Protein AF-A0A0N1LR81-F1 (afdb_monomer)

Foldseek 3Di:
DVVVVLVVLVVVLVVLVVVLVVVVVVVDDPVSVVSVVVSVVSVVVSCQQPPADPVRDGVVVVVVVDDD

Structure (mmCIF, N/CA/C/O backbone):
data_AF-A0A0N1LR81-F1
#
_entry.id   AF-A0A0N1LR81-F1
#
loop_
_atom_site.group_PDB
_atom_site.id
_atom_site.type_symbol
_atom_site.label_atom_id
_atom_site.label_alt_id
_atom_site.label_comp_id
_atom_site.label_asym_id
_atom_site.label_entity_id
_atom_site.label_seq_id
_atom_site.pdbx_PDB_ins_code
_atom_site.Cartn_x
_atom_site.Cartn_y
_atom_site.Cartn_z
_atom_site.occupancy
_atom_site.B_iso_or_equiv
_atom_site.auth_seq_id
_atom_site.auth_comp_id
_atom_site.auth_asym_id
_atom_site.auth_atom_id
_atom_site.pdbx_PDB_model_num
ATOM 1 N N . MET A 1 1 ? 11.412 12.638 -14.159 1.00 60.25 1 MET A N 1
ATOM 2 C CA . MET A 1 1 ? 10.063 12.952 -13.616 1.00 60.25 1 MET A CA 1
ATOM 3 C C . MET A 1 1 ? 9.357 11.703 -13.091 1.00 60.25 1 MET A C 1
ATOM 5 O O . MET A 1 1 ? 8.806 11.773 -12.001 1.00 60.25 1 MET A O 1
ATOM 9 N N . LEU A 1 2 ? 9.414 10.568 -13.803 1.00 69.25 2 LEU A N 1
ATOM 10 C CA . LEU A 1 2 ? 8.875 9.279 -13.335 1.00 69.25 2 LEU A CA 1
ATOM 11 C C . LEU A 1 2 ? 9.407 8.847 -11.954 1.00 69.25 2 LEU A C 1
ATOM 13 O O . LEU A 1 2 ? 8.620 8.412 -11.123 1.00 69.25 2 LEU A O 1
ATOM 17 N N . ASP A 1 3 ? 10.688 9.067 -11.646 1.00 75.25 3 ASP A N 1
ATOM 18 C CA . ASP A 1 3 ? 11.265 8.703 -10.335 1.00 75.25 3 ASP A CA 1
ATOM 19 C 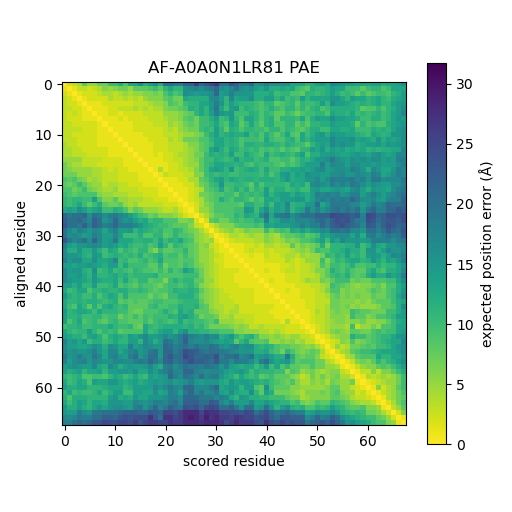C . ASP A 1 3 ? 10.646 9.468 -9.157 1.00 75.25 3 ASP A C 1
ATOM 21 O O . ASP A 1 3 ? 10.439 8.922 -8.070 1.00 75.25 3 ASP A O 1
ATOM 25 N N . ALA A 1 4 ? 10.300 10.740 -9.381 1.00 75.50 4 ALA A N 1
ATOM 26 C CA . ALA A 1 4 ? 9.602 11.554 -8.392 1.00 75.50 4 ALA A CA 1
ATOM 27 C C . ALA A 1 4 ? 8.165 11.054 -8.190 1.00 75.50 4 ALA A C 1
ATOM 29 O O . ALA A 1 4 ? 7.695 10.996 -7.056 1.00 75.50 4 ALA A O 1
ATOM 30 N N . ALA A 1 5 ? 7.493 10.633 -9.268 1.00 75.00 5 ALA A N 1
ATOM 31 C CA . ALA A 1 5 ? 6.167 10.029 -9.186 1.00 75.00 5 ALA A CA 1
ATOM 32 C C . ALA A 1 5 ? 6.193 8.703 -8.405 1.00 75.00 5 ALA A C 1
ATOM 34 O O . ALA A 1 5 ? 5.323 8.488 -7.568 1.00 75.00 5 ALA A O 1
ATOM 35 N N . LEU A 1 6 ? 7.214 7.859 -8.597 1.00 70.06 6 LEU A N 1
ATOM 36 C CA . LEU A 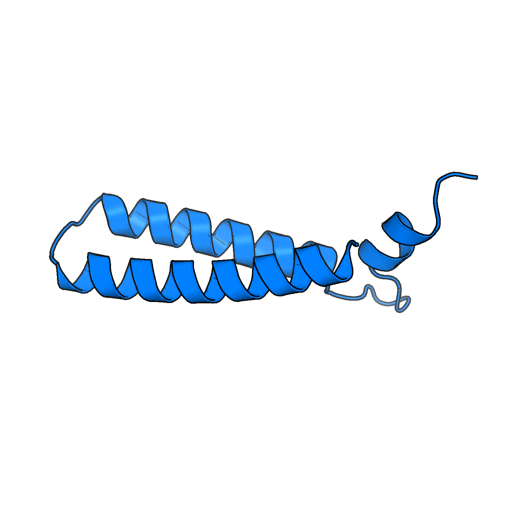1 6 ? 7.381 6.608 -7.841 1.00 70.06 6 LEU A CA 1
ATOM 37 C C . LEU A 1 6 ? 7.686 6.849 -6.363 1.00 70.06 6 LEU A C 1
ATOM 39 O O . LEU A 1 6 ? 7.096 6.201 -5.500 1.00 70.06 6 LEU A O 1
ATOM 43 N N . SER A 1 7 ? 8.556 7.814 -6.057 1.00 76.69 7 SER A N 1
ATOM 44 C CA . SER A 1 7 ? 8.829 8.206 -4.667 1.00 76.69 7 SER A CA 1
ATOM 45 C C . SER A 1 7 ? 7.571 8.744 -3.979 1.00 76.69 7 SER A C 1
ATOM 47 O O . SER A 1 7 ? 7.301 8.408 -2.825 1.00 76.69 7 SER A O 1
ATOM 49 N N . LEU A 1 8 ? 6.760 9.530 -4.697 1.00 78.94 8 LEU A N 1
ATOM 50 C CA . LEU A 1 8 ? 5.479 10.025 -4.198 1.00 78.94 8 LEU A CA 1
ATOM 51 C C . LEU A 1 8 ? 4.462 8.888 -4.021 1.00 78.94 8 LEU A C 1
ATOM 53 O O . LEU A 1 8 ? 3.738 8.880 -3.029 1.00 78.94 8 LEU A O 1
ATOM 57 N N . LEU A 1 9 ? 4.439 7.909 -4.932 1.00 76.12 9 LEU A N 1
ATOM 58 C CA . LEU A 1 9 ? 3.590 6.719 -4.838 1.00 76.12 9 LEU A CA 1
ATOM 59 C C . LEU A 1 9 ? 3.950 5.874 -3.607 1.00 76.12 9 LEU A C 1
ATOM 61 O O . LEU A 1 9 ? 3.061 5.445 -2.876 1.00 76.12 9 LEU A O 1
ATOM 65 N N . MET A 1 10 ? 5.245 5.688 -3.334 1.00 78.38 10 MET A N 1
ATOM 66 C CA . MET A 1 10 ? 5.740 5.004 -2.134 1.00 78.38 10 MET A CA 1
ATOM 67 C C . MET A 1 10 ? 5.321 5.747 -0.857 1.00 78.38 10 MET A C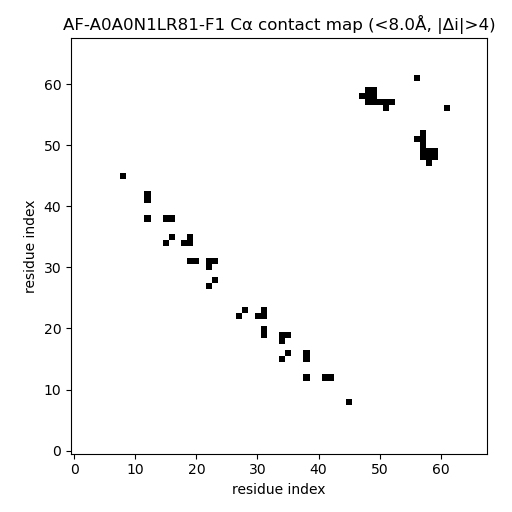 1
ATOM 69 O O . MET A 1 10 ? 4.824 5.136 0.091 1.00 78.38 10 MET A O 1
ATOM 73 N N . LEU A 1 11 ? 5.458 7.077 -0.841 1.00 81.88 11 LEU A N 1
ATOM 74 C CA . LEU A 1 11 ? 5.037 7.911 0.287 1.00 81.88 11 LEU A CA 1
ATOM 75 C C . LEU A 1 11 ? 3.514 7.854 0.497 1.00 81.88 11 LEU A C 1
ATOM 77 O O . LEU A 1 11 ? 3.046 7.736 1.631 1.00 81.88 11 LEU A O 1
ATOM 81 N N . ALA A 1 12 ? 2.741 7.873 -0.591 1.00 77.88 12 ALA A N 1
ATOM 82 C CA . ALA A 1 12 ? 1.290 7.725 -0.573 1.00 77.88 12 ALA A CA 1
ATOM 83 C C . ALA A 1 12 ? 0.863 6.336 -0.081 1.00 77.88 12 ALA A C 1
ATOM 85 O O . ALA A 1 12 ? -0.082 6.242 0.699 1.00 77.88 12 ALA A O 1
ATOM 86 N N . ALA A 1 13 ? 1.574 5.271 -0.461 1.00 75.75 13 ALA A N 1
ATOM 87 C CA . ALA A 1 13 ? 1.326 3.922 0.040 1.00 75.75 13 ALA A CA 1
ATOM 88 C C . ALA A 1 13 ? 1.522 3.845 1.564 1.00 75.75 13 ALA A C 1
ATOM 90 O O . ALA A 1 13 ? 0.644 3.343 2.268 1.00 75.75 13 ALA A O 1
ATOM 91 N N . ILE A 1 14 ? 2.612 4.419 2.091 1.00 79.56 14 ILE A N 1
ATOM 92 C CA . ILE A 1 14 ? 2.860 4.504 3.542 1.00 79.56 14 ILE A CA 1
ATOM 93 C C . ILE A 1 14 ? 1.745 5.302 4.234 1.00 79.56 14 ILE A C 1
ATOM 95 O O . ILE A 1 14 ? 1.196 4.853 5.245 1.00 79.56 14 ILE A O 1
ATOM 99 N N . ALA A 1 15 ? 1.366 6.456 3.676 1.00 77.19 15 ALA A N 1
ATOM 100 C CA . ALA A 1 15 ? 0.286 7.282 4.208 1.00 77.19 15 ALA A CA 1
ATOM 101 C C . ALA A 1 15 ? -1.066 6.545 4.211 1.00 77.19 15 ALA A C 1
ATOM 103 O O . ALA A 1 15 ? -1.827 6.667 5.173 1.00 77.19 15 ALA A O 1
ATOM 104 N N . LEU A 1 16 ? -1.357 5.743 3.180 1.00 73.00 16 LEU A N 1
ATOM 105 C CA . LEU A 1 16 ? -2.612 4.999 3.087 1.00 73.00 16 LEU A CA 1
ATOM 106 C C . LEU A 1 16 ? -2.677 3.839 4.083 1.00 73.00 16 LEU A C 1
ATOM 108 O O . LEU A 1 16 ? -3.719 3.637 4.708 1.00 73.00 16 LEU A O 1
ATOM 112 N N . VAL A 1 17 ? -1.569 3.120 4.286 1.00 76.44 17 VAL A N 1
ATOM 113 C CA . VAL A 1 17 ? -1.473 2.069 5.313 1.00 76.44 17 VAL A CA 1
ATOM 114 C C . VAL A 1 17 ? -1.639 2.675 6.710 1.00 76.44 17 VAL A C 1
ATOM 116 O O . VAL A 1 17 ? -2.437 2.176 7.506 1.00 76.44 17 VAL A O 1
ATOM 119 N N . GLY A 1 18 ? -0.962 3.793 6.997 1.00 76.38 18 GLY A N 1
ATOM 120 C CA . GLY A 1 18 ? -1.119 4.517 8.263 1.00 76.38 18 GLY A CA 1
ATOM 121 C C . GLY A 1 18 ? -2.551 5.018 8.490 1.00 76.38 18 GLY A C 1
ATOM 122 O O . GLY A 1 18 ? -3.110 4.833 9.574 1.00 76.38 18 GLY A O 1
ATOM 123 N N . GLY A 1 19 ? -3.178 5.584 7.453 1.00 70.00 19 GLY A N 1
ATOM 124 C CA . GLY A 1 19 ? -4.571 6.034 7.479 1.00 70.00 19 GLY A CA 1
ATOM 125 C C . GLY A 1 19 ? -5.563 4.894 7.717 1.00 70.00 19 GLY A C 1
ATOM 126 O O . GLY A 1 19 ? -6.468 5.038 8.539 1.00 70.00 19 GLY A O 1
ATOM 127 N N . ALA A 1 20 ? -5.357 3.737 7.081 1.00 66.56 20 ALA A N 1
ATOM 128 C CA . ALA A 1 20 ? -6.184 2.551 7.285 1.00 66.56 20 ALA A CA 1
ATOM 129 C C . ALA A 1 20 ? -6.106 2.038 8.734 1.00 66.56 20 ALA A C 1
ATOM 131 O O . ALA A 1 20 ? -7.143 1.773 9.345 1.00 66.56 20 ALA A O 1
ATOM 132 N N . VAL A 1 21 ? -4.902 1.965 9.319 1.00 72.81 21 VAL A N 1
ATOM 133 C CA . VAL A 1 21 ? -4.708 1.564 10.727 1.00 72.81 21 VAL A CA 1
ATOM 134 C C . VAL A 1 21 ? -5.358 2.568 11.684 1.00 72.81 21 VAL A C 1
ATOM 136 O O . VAL A 1 21 ? -6.027 2.167 12.640 1.00 72.81 21 VAL A O 1
ATOM 139 N N . PHE A 1 22 ? -5.212 3.870 11.427 1.00 73.81 22 PHE A N 1
ATOM 140 C CA . PHE A 1 22 ? -5.832 4.920 12.238 1.00 73.81 22 PHE A CA 1
ATOM 141 C C . PHE A 1 22 ? -7.366 4.839 12.212 1.00 73.81 22 PHE A C 1
ATOM 143 O O . PHE A 1 22 ? -8.012 4.914 13.260 1.00 73.81 22 PHE A O 1
ATOM 150 N N . LEU A 1 23 ? -7.955 4.626 11.032 1.00 65.38 23 LEU A N 1
ATOM 151 C CA . LEU A 1 23 ? -9.406 4.537 10.862 1.00 65.38 23 LEU A CA 1
ATOM 152 C C . LEU A 1 23 ? -9.982 3.247 11.460 1.00 65.38 23 LEU A C 1
ATOM 154 O O . LEU A 1 23 ? -11.047 3.273 12.080 1.00 65.38 23 LEU A O 1
ATOM 158 N N . PHE A 1 24 ? -9.239 2.142 11.359 1.00 62.22 24 PHE A N 1
ATOM 159 C CA . PHE A 1 24 ? -9.590 0.870 11.988 1.00 62.22 24 PHE A CA 1
ATOM 160 C C . PHE A 1 24 ? -9.647 0.985 13.519 1.00 62.22 24 PHE A C 1
ATOM 162 O O . PHE A 1 24 ? -10.564 0.459 14.150 1.00 62.22 24 PHE A O 1
ATOM 169 N N . ARG A 1 25 ? -8.737 1.760 14.129 1.00 69.81 25 ARG A N 1
ATOM 170 C CA . ARG A 1 25 ? -8.766 2.051 15.577 1.00 69.81 25 ARG A CA 1
ATOM 171 C C . ARG A 1 25 ? -9.941 2.933 16.004 1.00 69.81 25 ARG A C 1
ATOM 173 O O . ARG A 1 25 ? -10.268 2.952 17.188 1.00 69.81 25 ARG A O 1
ATOM 180 N N . ARG A 1 26 ? -10.585 3.648 15.076 1.00 69.38 26 ARG A N 1
ATOM 181 C CA . ARG A 1 26 ? -11.705 4.559 15.363 1.00 69.38 26 ARG A CA 1
ATOM 182 C C . ARG A 1 26 ? -13.082 3.879 15.328 1.00 69.38 26 ARG A C 1
ATOM 184 O O . ARG A 1 26 ? -14.077 4.528 15.631 1.00 69.38 26 ARG A O 1
ATOM 191 N N . GLY A 1 27 ? -13.149 2.587 14.990 1.00 66.69 27 GLY A N 1
ATOM 192 C CA . GLY A 1 27 ? -14.381 1.788 15.044 1.00 66.69 27 GLY A CA 1
ATOM 193 C C . GLY A 1 27 ? -15.311 1.922 13.831 1.00 66.69 27 GLY A C 1
ATOM 194 O O . GLY A 1 27 ? -16.385 1.319 13.816 1.00 66.69 27 GLY A O 1
ATOM 195 N N . GLU A 1 28 ? -14.916 2.664 12.792 1.00 62.38 28 GLU A N 1
ATOM 196 C CA . GLU A 1 28 ? -15.642 2.689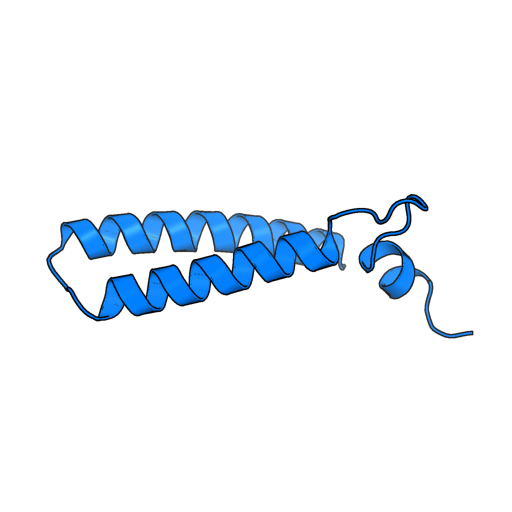 11.518 1.00 62.38 28 GLU A CA 1
ATOM 197 C C . GLU A 1 28 ? -15.429 1.361 10.784 1.00 62.38 28 GLU A C 1
ATOM 199 O O . GLU A 1 28 ? -14.296 0.942 10.598 1.00 62.38 28 GLU A O 1
ATOM 204 N N . ARG A 1 29 ? -16.496 0.669 10.361 1.00 66.38 29 ARG A N 1
ATOM 205 C CA . ARG A 1 29 ? -16.368 -0.660 9.722 1.00 66.38 29 ARG A CA 1
ATOM 206 C C . ARG A 1 29 ? -16.337 -0.632 8.195 1.00 66.38 29 ARG A C 1
ATOM 208 O O . ARG A 1 29 ? -15.698 -1.483 7.595 1.00 66.38 29 ARG A O 1
ATOM 215 N N . GLN A 1 30 ? -16.997 0.336 7.557 1.00 66.06 30 GLN A N 1
ATOM 216 C CA . GLN A 1 30 ? -17.104 0.383 6.088 1.00 66.06 30 GLN A CA 1
ATOM 217 C C . GLN A 1 30 ? -15.958 1.153 5.418 1.00 66.06 30 GLN A C 1
ATOM 219 O O . GLN A 1 30 ? -15.419 0.716 4.404 1.00 66.06 30 GLN A O 1
ATOM 224 N N . ARG A 1 31 ? -15.542 2.284 5.996 1.00 66.88 31 ARG A N 1
ATOM 225 C CA . ARG A 1 31 ? -14.472 3.128 5.444 1.00 66.88 31 ARG A CA 1
ATOM 226 C C . ARG A 1 31 ? -13.084 2.462 5.420 1.00 66.88 31 ARG A C 1
ATOM 228 O O . ARG A 1 31 ? -12.419 2.586 4.393 1.00 66.88 31 ARG A O 1
ATOM 235 N N . PRO A 1 32 ? -12.632 1.718 6.453 1.00 69.44 32 PRO A N 1
ATOM 236 C CA . PRO A 1 32 ? -11.319 1.078 6.392 1.00 69.44 32 PRO A CA 1
ATOM 237 C C . PRO A 1 32 ? -11.260 -0.083 5.402 1.00 69.44 32 PRO A C 1
ATOM 239 O O . PRO A 1 32 ? -10.193 -0.331 4.856 1.00 69.44 32 PRO A O 1
ATOM 242 N N . VAL A 1 33 ? -12.382 -0.756 5.118 1.00 77.25 33 VAL A N 1
ATOM 243 C CA . VAL A 1 33 ? -12.430 -1.792 4.073 1.00 77.25 33 VAL A CA 1
ATOM 244 C C . VAL A 1 33 ? -12.148 -1.168 2.708 1.00 77.25 33 VAL A C 1
ATOM 246 O O . VAL A 1 33 ? -11.268 -1.643 2.001 1.00 77.25 33 VAL A O 1
ATOM 249 N N . LEU A 1 34 ? -12.805 -0.050 2.378 1.00 76.56 34 LEU A N 1
ATOM 250 C CA . LEU A 1 34 ? -12.550 0.674 1.128 1.00 76.56 34 LEU A CA 1
ATOM 251 C C . LEU A 1 34 ? -11.114 1.222 1.052 1.00 76.56 34 LEU A C 1
ATOM 253 O O . LEU A 1 34 ? -10.486 1.129 -0.001 1.00 76.56 34 LEU A O 1
ATOM 257 N N . MET A 1 35 ? -10.562 1.736 2.160 1.00 73.19 35 MET A N 1
ATOM 258 C CA . MET A 1 35 ? -9.155 2.163 2.223 1.00 73.19 35 MET A CA 1
ATOM 259 C C . MET A 1 35 ? -8.176 1.000 2.038 1.00 73.19 35 MET A C 1
ATOM 261 O O . MET A 1 35 ? -7.188 1.161 1.329 1.00 73.19 35 MET A O 1
ATOM 265 N N . LEU A 1 36 ? -8.441 -0.167 2.631 1.00 75.38 36 LEU A N 1
ATOM 266 C CA . LEU A 1 36 ? -7.616 -1.364 2.445 1.00 75.38 36 LEU A CA 1
ATOM 267 C C . LEU A 1 36 ? -7.680 -1.877 1.008 1.00 75.38 36 LEU A C 1
ATOM 269 O O . LEU A 1 36 ? -6.646 -2.235 0.452 1.00 75.38 36 LEU A O 1
ATOM 273 N N . THR A 1 37 ? -8.861 -1.876 0.384 1.00 81.56 37 THR A N 1
ATOM 274 C CA . THR A 1 37 ? -9.000 -2.223 -1.035 1.00 81.56 37 THR A CA 1
ATOM 275 C C . THR A 1 37 ? -8.201 -1.257 -1.909 1.00 81.56 37 THR A C 1
ATOM 277 O O . THR A 1 37 ? -7.429 -1.705 -2.754 1.00 81.56 37 THR A O 1
ATOM 280 N N . LEU A 1 38 ? -8.316 0.055 -1.671 1.00 78.00 38 LEU A N 1
ATOM 281 C CA . LEU A 1 38 ? -7.548 1.064 -2.406 1.00 78.00 38 LEU A CA 1
ATOM 282 C C . LEU A 1 38 ? -6.032 0.896 -2.193 1.00 78.00 38 LEU A C 1
ATOM 284 O O . LEU A 1 38 ? -5.268 0.961 -3.154 1.00 78.00 38 LEU A O 1
ATOM 288 N N . ALA A 1 39 ? -5.597 0.628 -0.956 1.00 73.62 39 ALA A N 1
ATOM 289 C CA . ALA A 1 39 ? -4.199 0.337 -0.637 1.00 73.62 39 ALA A CA 1
ATOM 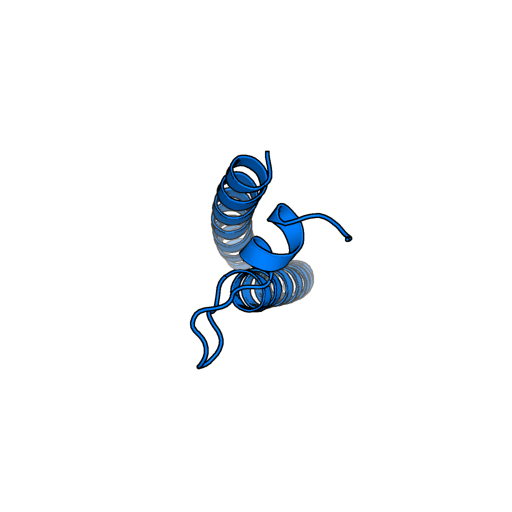290 C C . ALA A 1 39 ? -3.700 -0.905 -1.385 1.00 73.62 39 ALA A C 1
ATOM 292 O O . ALA A 1 39 ? -2.627 -0.869 -1.981 1.00 73.62 39 ALA A O 1
ATOM 293 N N . GLY A 1 40 ? -4.493 -1.981 -1.402 1.00 79.38 40 GLY A N 1
ATOM 294 C CA . GLY A 1 40 ? -4.175 -3.206 -2.132 1.00 79.38 40 GLY A CA 1
ATOM 295 C C . GLY A 1 40 ? -4.009 -2.958 -3.631 1.00 79.38 40 GLY A C 1
ATOM 296 O O . GLY A 1 40 ? -3.016 -3.389 -4.212 1.00 79.38 40 GLY A O 1
ATOM 297 N N . VAL A 1 41 ? -4.923 -2.198 -4.244 1.00 84.19 41 VAL A N 1
ATOM 298 C CA . VAL A 1 41 ? -4.823 -1.810 -5.662 1.00 84.19 41 VAL A CA 1
ATOM 299 C C . VAL A 1 41 ? -3.557 -0.991 -5.927 1.00 84.19 41 VAL A C 1
ATOM 301 O O . VAL A 1 41 ? -2.857 -1.276 -6.895 1.00 84.19 41 VAL A O 1
ATOM 304 N N . MET A 1 42 ? -3.216 -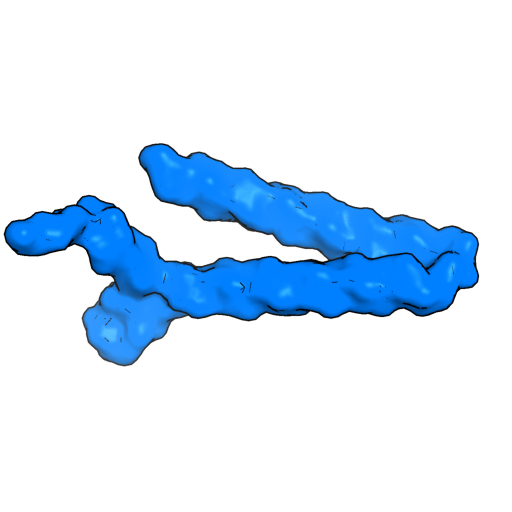0.023 -5.068 1.00 75.25 42 MET A N 1
ATOM 305 C CA . MET A 1 42 ? -1.972 0.748 -5.213 1.00 75.25 42 MET A CA 1
ATOM 306 C C . MET A 1 42 ? -0.715 -0.118 -5.085 1.00 75.25 42 MET A C 1
ATOM 308 O O . MET A 1 42 ? 0.219 0.064 -5.861 1.00 75.25 42 MET A O 1
ATOM 312 N N . ILE A 1 43 ? -0.683 -1.067 -4.146 1.00 74.56 43 ILE A N 1
ATOM 313 C CA . ILE A 1 43 ? 0.457 -1.982 -3.981 1.00 74.56 43 ILE A CA 1
ATOM 314 C C . ILE A 1 43 ? 0.612 -2.865 -5.222 1.00 74.56 43 ILE A C 1
ATOM 316 O O . ILE A 1 43 ? 1.712 -2.983 -5.754 1.00 74.56 43 ILE A O 1
ATOM 320 N N . ILE A 1 44 ? -0.482 -3.443 -5.723 1.00 80.75 44 ILE A N 1
ATOM 321 C CA . ILE A 1 44 ? -0.466 -4.245 -6.954 1.00 80.75 44 ILE A CA 1
ATOM 322 C C . ILE A 1 44 ? 0.002 -3.394 -8.139 1.00 80.75 44 ILE A C 1
ATOM 324 O O . ILE A 1 44 ? 0.822 -3.846 -8.933 1.00 80.75 44 ILE A O 1
ATOM 328 N N . ASN A 1 45 ? -0.466 -2.149 -8.238 1.00 80.62 45 ASN A N 1
ATOM 329 C CA . ASN A 1 45 ? -0.049 -1.227 -9.288 1.00 80.62 45 ASN A CA 1
ATOM 330 C C . ASN A 1 45 ? 1.460 -0.926 -9.227 1.00 80.62 45 ASN A C 1
ATOM 332 O O . ASN A 1 45 ? 2.130 -0.995 -10.256 1.00 80.62 45 ASN A O 1
ATOM 336 N N . LEU A 1 46 ? 2.006 -0.690 -8.028 1.00 73.56 46 LEU A N 1
ATOM 337 C CA . LEU A 1 46 ? 3.443 -0.505 -7.820 1.00 73.56 46 LEU A CA 1
ATOM 338 C C . LEU A 1 46 ? 4.233 -1.757 -8.221 1.00 73.56 46 LEU A C 1
ATOM 340 O O . LEU A 1 46 ? 5.260 -1.642 -8.888 1.00 73.56 46 LEU A O 1
ATOM 344 N N . ILE A 1 47 ? 3.752 -2.948 -7.857 1.00 78.69 47 ILE A N 1
ATOM 345 C CA . ILE A 1 47 ? 4.402 -4.215 -8.217 1.00 78.69 47 ILE A CA 1
ATOM 346 C C . ILE A 1 47 ? 4.420 -4.393 -9.735 1.00 78.69 47 ILE A C 1
ATOM 348 O O . ILE A 1 47 ? 5.474 -4.682 -10.284 1.00 78.69 47 ILE A O 1
ATOM 352 N N . ILE A 1 48 ? 3.302 -4.168 -10.429 1.00 79.00 48 ILE A N 1
ATOM 353 C CA . ILE A 1 48 ? 3.233 -4.296 -11.896 1.00 79.00 48 ILE A CA 1
ATOM 354 C C . ILE A 1 48 ? 4.274 -3.403 -12.578 1.00 79.00 48 ILE A C 1
ATOM 356 O O . ILE A 1 48 ? 4.902 -3.808 -13.551 1.00 79.00 48 ILE A O 1
ATOM 360 N N . TRP A 1 49 ? 4.465 -2.191 -12.064 1.00 73.31 49 TRP A N 1
ATOM 361 C CA . TRP A 1 49 ? 5.392 -1.238 -12.660 1.00 73.31 49 TRP A CA 1
ATOM 362 C C . TRP A 1 49 ? 6.860 -1.513 -12.329 1.00 73.31 49 TRP A C 1
ATOM 364 O O . TRP A 1 49 ? 7.724 -1.276 -13.173 1.00 73.31 49 TRP A O 1
ATOM 374 N N . THR A 1 50 ? 7.147 -1.997 -11.120 1.00 69.94 50 THR A N 1
ATOM 375 C CA . THR A 1 50 ? 8.521 -2.104 -10.598 1.00 69.94 50 THR A CA 1
ATOM 376 C C . THR A 1 50 ? 9.105 -3.510 -10.641 1.00 69.94 50 THR A C 1
ATOM 378 O O . THR A 1 50 ? 10.324 -3.648 -10.564 1.00 69.94 50 THR A O 1
ATOM 381 N N . LEU A 1 51 ? 8.277 -4.552 -10.758 1.00 74.94 51 LEU A N 1
ATOM 382 C CA . LEU A 1 51 ? 8.751 -5.929 -10.782 1.00 74.94 51 LEU A CA 1
ATOM 383 C C . LEU A 1 51 ? 9.354 -6.249 -12.163 1.00 74.94 51 LEU A C 1
ATOM 385 O O . LEU A 1 51 ? 8.647 -6.145 -13.166 1.00 74.94 51 LEU A O 1
ATOM 389 N N . PRO A 1 52 ? 10.641 -6.633 -12.233 1.00 66.50 52 PRO A N 1
ATOM 390 C CA . PRO A 1 52 ? 11.275 -7.007 -13.489 1.00 66.50 52 PRO A CA 1
ATOM 391 C C . PRO A 1 52 ? 10.767 -8.371 -13.966 1.00 66.50 52 PRO A C 1
ATOM 393 O O . PRO A 1 52 ? 10.662 -9.319 -13.181 1.00 66.50 52 PRO A O 1
ATOM 396 N N . ASP A 1 53 ? 10.466 -8.477 -15.260 1.00 70.88 53 ASP A N 1
ATOM 397 C CA . ASP A 1 53 ? 10.207 -9.765 -15.911 1.00 70.88 53 ASP A CA 1
ATOM 398 C C . ASP A 1 53 ? 11.518 -10.581 -15.993 1.00 70.88 53 ASP A C 1
ATOM 400 O O . ASP A 1 53 ? 12.615 -10.073 -15.756 1.00 70.88 53 ASP A O 1
ATOM 404 N N . LYS A 1 54 ? 11.438 -11.861 -16.362 1.00 69.06 54 LYS A N 1
ATOM 405 C CA . LYS A 1 54 ? 12.558 -12.795 -16.552 1.00 69.06 54 LYS A CA 1
ATOM 406 C C . LYS A 1 54 ? 13.650 -12.282 -17.503 1.00 69.06 54 LYS A C 1
ATOM 408 O O . LYS A 1 54 ? 14.747 -12.828 -17.485 1.00 69.06 54 LYS A O 1
ATOM 413 N N . GLY A 1 55 ? 13.361 -11.260 -18.311 1.00 65.69 55 GLY A N 1
ATOM 414 C CA . GLY A 1 55 ? 14.325 -10.565 -19.171 1.00 65.69 55 GLY A CA 1
ATOM 415 C C . GLY A 1 55 ? 15.057 -9.382 -18.519 1.00 65.69 55 GLY A C 1
ATOM 416 O O . GLY A 1 55 ? 15.920 -8.798 -19.161 1.00 65.69 55 GLY A O 1
ATOM 417 N N . GLY A 1 56 ? 14.737 -9.012 -17.274 1.00 64.75 56 GLY A N 1
ATOM 418 C CA . GLY A 1 56 ? 15.275 -7.820 -16.602 1.00 64.75 56 GLY A CA 1
ATOM 419 C C . GLY A 1 56 ? 14.579 -6.509 -16.989 1.00 64.75 56 GLY A C 1
ATOM 420 O O . GLY A 1 56 ? 14.876 -5.469 -16.405 1.00 64.75 56 GLY A O 1
ATOM 421 N N . ASP A 1 57 ? 13.631 -6.562 -17.926 1.00 65.81 57 ASP A N 1
ATOM 422 C CA . ASP A 1 57 ? 12.829 -5.417 -18.336 1.00 65.81 57 ASP A CA 1
ATOM 423 C C . ASP A 1 57 ? 11.716 -5.117 -17.332 1.00 65.81 57 ASP A C 1
ATOM 425 O O . ASP A 1 57 ? 11.040 -6.007 -16.807 1.00 65.81 57 ASP A O 1
ATOM 429 N N . THR A 1 58 ? 11.515 -3.826 -17.088 1.00 76.06 58 THR A N 1
ATOM 430 C CA . THR A 1 58 ? 10.412 -3.290 -16.284 1.00 76.06 58 THR A CA 1
ATOM 431 C C . THR A 1 58 ? 9.571 -2.371 -17.161 1.00 76.06 58 THR A C 1
ATOM 433 O O . THR A 1 58 ? 10.085 -1.731 -18.082 1.00 76.06 58 THR A O 1
ATOM 436 N N . LEU A 1 59 ? 8.278 -2.235 -16.859 1.00 69.81 59 LEU A N 1
ATOM 437 C CA . LEU A 1 59 ? 7.402 -1.302 -17.584 1.00 69.81 59 LEU A CA 1
ATOM 438 C C . LEU A 1 59 ? 7.879 0.158 -17.464 1.00 69.81 59 LEU A C 1
ATOM 440 O O . LEU A 1 59 ? 7.640 0.966 -18.359 1.00 69.81 59 LEU A O 1
ATOM 444 N N . ILE A 1 60 ? 8.614 0.483 -16.395 1.00 69.19 60 ILE A N 1
ATOM 445 C CA . ILE A 1 60 ? 9.321 1.761 -16.236 1.00 69.19 60 ILE A CA 1
ATOM 446 C C . ILE A 1 60 ? 10.374 1.983 -17.322 1.00 69.19 60 ILE A C 1
ATOM 448 O O . ILE A 1 60 ? 10.448 3.089 -17.857 1.00 69.19 60 ILE A O 1
ATOM 452 N N . GLY A 1 61 ? 11.150 0.953 -17.669 1.00 66.12 61 GLY A N 1
ATOM 453 C CA . GLY A 1 61 ? 12.157 1.035 -18.728 1.00 66.12 61 GLY A CA 1
ATOM 454 C C . GLY A 1 61 ? 11.517 1.322 -20.085 1.00 66.12 61 GLY A C 1
ATOM 455 O O . GLY A 1 61 ? 11.959 2.219 -20.800 1.00 66.12 61 GLY A O 1
ATOM 456 N N . ALA A 1 62 ? 10.401 0.648 -20.377 1.00 70.06 62 ALA A N 1
ATOM 457 C CA . ALA A 1 62 ? 9.629 0.853 -21.603 1.00 70.06 62 ALA A CA 1
ATOM 458 C C . ALA A 1 62 ? 8.934 2.229 -21.673 1.00 70.06 62 ALA A C 1
ATOM 460 O O . ALA A 1 62 ? 8.785 2.803 -22.748 1.00 70.06 62 ALA A O 1
ATOM 461 N N . ALA A 1 63 ? 8.504 2.788 -20.537 1.00 67.00 63 ALA A N 1
ATOM 462 C CA . ALA A 1 63 ? 7.906 4.124 -20.492 1.00 67.00 63 ALA A CA 1
ATOM 463 C C . ALA A 1 63 ? 8.942 5.250 -20.671 1.00 67.00 63 ALA A C 1
ATOM 465 O O . ALA A 1 63 ? 8.594 6.336 -21.134 1.00 67.00 63 ALA A O 1
ATOM 466 N N . GLN A 1 64 ? 10.203 5.00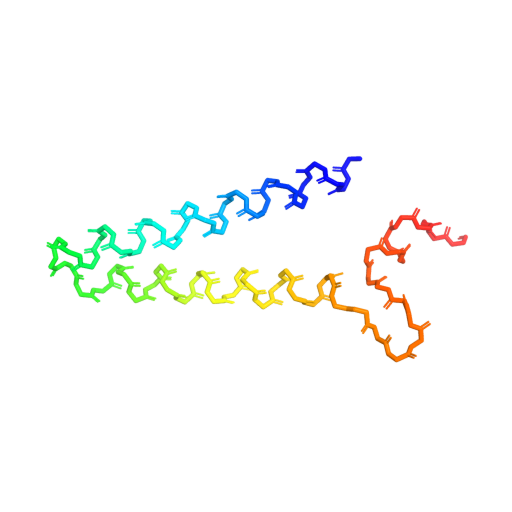9 -20.298 1.00 67.19 64 GLN A N 1
ATOM 467 C CA . GLN A 1 64 ? 11.295 5.974 -20.456 1.00 67.19 64 GLN A CA 1
ATOM 468 C C . GLN A 1 64 ? 11.902 5.973 -21.863 1.00 67.19 64 GLN A C 1
ATOM 470 O O . GLN A 1 64 ? 12.451 6.995 -22.271 1.00 67.19 64 GLN A O 1
ATOM 475 N N . SER A 1 65 ? 11.798 4.868 -22.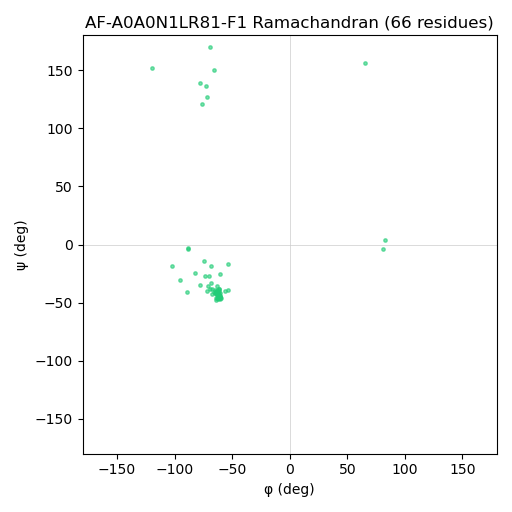607 1.00 65.69 65 SER A N 1
ATOM 476 C CA . SER A 1 65 ? 12.408 4.750 -23.935 1.00 65.69 65 SER A CA 1
ATOM 477 C C . SER A 1 65 ? 11.679 5.519 -25.044 1.00 65.69 65 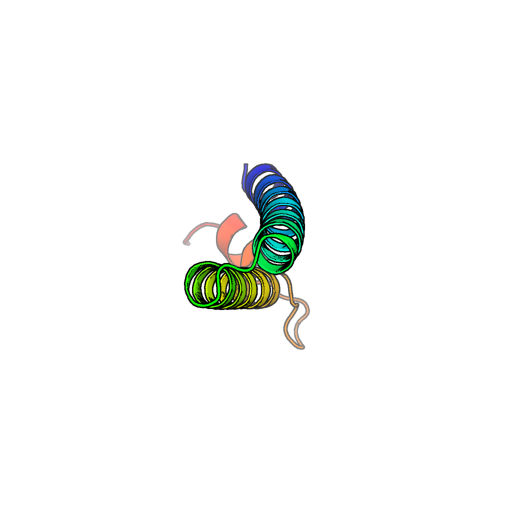SER A C 1
ATOM 479 O O . SER A 1 65 ? 12.290 5.760 -26.079 1.00 65.69 65 SER A O 1
ATOM 481 N N . GLY A 1 66 ? 10.441 5.986 -24.823 1.00 55.00 66 GLY A N 1
ATOM 482 C CA . GLY A 1 66 ? 9.651 6.703 -25.836 1.00 55.00 66 GLY A CA 1
ATOM 483 C C . GLY A 1 66 ? 9.281 5.820 -27.046 1.00 55.00 66 GLY A C 1
ATOM 484 O O . GLY A 1 66 ? 9.925 4.800 -27.289 1.00 55.00 66 GLY A O 1
ATOM 485 N N . PRO A 1 67 ? 8.207 6.134 -27.796 1.00 61.38 67 PRO A N 1
ATOM 486 C CA . PRO A 1 67 ? 7.867 5.356 -28.988 1.00 61.38 67 PRO A CA 1
ATOM 487 C C . PRO A 1 67 ? 8.957 5.517 -30.070 1.00 61.38 67 PRO A C 1
ATOM 489 O O . PRO A 1 67 ? 9.596 6.572 -30.103 1.00 61.38 67 PRO A O 1
ATOM 492 N N . PRO A 1 68 ? 9.175 4.503 -30.935 1.00 61.12 68 PRO A N 1
ATOM 493 C CA . PRO A 1 68 ? 10.051 4.636 -32.100 1.00 61.12 68 PRO A CA 1
ATOM 494 C C . PRO A 1 68 ? 9.562 5.708 -33.082 1.00 61.12 68 PRO A C 1
ATOM 496 O O . PRO A 1 68 ? 8.329 5.937 -33.156 1.00 61.12 68 PRO A O 1
#

Secondary structure (DSSP, 8-state):
-HHHHHHHHHHHHHHHHHHHHHHHHTT-SSHHHHHHHHHHHHHHHHHHHHSPPTTS--HHHHHHS---

Sequence (68 aa):
MLDAALSLLMLAAIALVGGAVFLFRRGERQRPVLMLTLAGVMIINLIIWTLPDKGGDTLIGAAQSGPP

Radius of gyration: 15.52 Å; Cα contacts (8 Å, |Δi|>4): 30; chains: 1; bounding box: 32×26×48 Å

Mean predicted aligned error: 10.31 Å

pLDDT: mean 71.95, std 6.07, range [55.0, 84.19]

Solvent-accessible surface area (backbone atoms only — not comparable to full-atom values): 3909 Å² total; per-residue (Å²): 112,68,68,60,52,51,54,49,50,53,51,48,50,54,51,43,55,53,47,29,54,55,39,49,74,68,69,52,75,64,63,29,53,54,42,47,52,52,44,50,54,51,52,53,51,50,44,64,40,66,49,58,46,101,84,70,53,28,58,55,57,63,67,71,66,56,85,134

Nearest PDB structures (foldseek):
  7qnl-assembly1_AAA  TM=9.393E-01  e=9.088E+00  synthetic construct
  5njt-assembly1_T  TM=7.357E-01  e=6.867E+00  Bacillus subtilis subsp. subtilis str. 168